Protein AF-A0A9P5MRS0-F1 (afdb_monomer)

Organism: NCBI:txid152965

Secondary structure (DSSP, 8-state):
---------HHHHHHHHHHHT--TTSPBPPTTSGGGGGGS-HHHHHTT--SHHHHHHHHHHHHHHHS-SSHHHHGGG--BSTTTHHHHHHHHHHHHHTS---HHHHHHHHHHHHHHHHHHHHHTTT-----PPPP--PPPP------------------------PPPPP-----

Mean predicted aligned error: 16.33 Å

Structure (mmCIF, N/CA/C/O backbone):
data_AF-A0A9P5MRS0-F1
#
_entry.id   AF-A0A9P5MRS0-F1
#
loop_
_atom_site.group_PDB
_atom_site.id
_atom_site.type_symbol
_atom_site.label_atom_id
_atom_site.label_alt_id
_atom_site.label_comp_id
_atom_site.label_asym_id
_atom_site.label_entity_id
_atom_site.label_seq_id
_atom_site.pdbx_PDB_ins_code
_atom_site.Cartn_x
_atom_site.Cartn_y
_atom_site.Cartn_z
_atom_site.occupancy
_atom_site.B_iso_or_equiv
_atom_site.auth_seq_id
_atom_site.auth_comp_id
_atom_site.auth_asym_id
_atom_site.auth_atom_id
_atom_site.pdbx_PDB_model_num
ATOM 1 N N . MET A 1 1 ? 24.458 -27.036 -0.601 1.00 37.28 1 MET A N 1
ATOM 2 C CA . MET A 1 1 ? 24.241 -25.943 0.368 1.00 37.28 1 MET A CA 1
ATOM 3 C C . MET A 1 1 ? 23.745 -24.728 -0.409 1.00 37.28 1 MET A C 1
ATOM 5 O O . MET A 1 1 ? 24.574 -24.090 -1.046 1.00 37.28 1 MET A O 1
ATOM 9 N N . PRO A 1 2 ? 22.433 -24.446 -0.489 1.00 39.03 2 PRO A N 1
ATOM 10 C CA . PRO A 1 2 ? 21.974 -23.212 -1.110 1.00 39.03 2 PRO A CA 1
ATOM 11 C C . PRO A 1 2 ? 22.152 -22.055 -0.121 1.00 39.03 2 PRO A C 1
ATOM 13 O O . PRO A 1 2 ? 21.721 -22.130 1.028 1.00 39.03 2 PRO A O 1
ATOM 16 N N . VAL A 1 3 ? 22.824 -20.999 -0.576 1.00 42.78 3 VAL A N 1
ATOM 17 C CA . VAL A 1 3 ? 22.915 -19.712 0.116 1.00 42.78 3 VAL A CA 1
ATOM 18 C C . VAL A 1 3 ? 21.526 -19.084 0.052 1.00 42.78 3 VAL A C 1
ATOM 20 O O . VAL A 1 3 ? 21.137 -18.520 -0.966 1.00 42.78 3 VAL A O 1
ATOM 23 N N . VAL A 1 4 ? 20.746 -19.241 1.122 1.00 42.31 4 VAL A N 1
ATOM 24 C CA . VAL A 1 4 ? 19.532 -18.452 1.336 1.00 42.31 4 VAL A CA 1
ATOM 25 C C . VAL A 1 4 ? 19.975 -17.010 1.524 1.00 42.31 4 VAL A C 1
ATOM 27 O O . VAL A 1 4 ? 20.538 -16.647 2.556 1.00 42.31 4 VAL A O 1
ATOM 30 N N . SER A 1 5 ? 19.783 -16.206 0.482 1.00 41.75 5 SER A N 1
ATOM 31 C CA . SER A 1 5 ? 19.900 -14.756 0.530 1.00 41.75 5 SER A CA 1
ATOM 32 C C . SER A 1 5 ? 18.916 -14.244 1.576 1.00 41.75 5 SER A C 1
ATOM 34 O O . SER A 1 5 ? 17.735 -14.042 1.310 1.00 41.75 5 SER A O 1
ATOM 36 N N . ASN A 1 6 ? 19.412 -14.103 2.801 1.00 43.69 6 ASN A N 1
ATOM 37 C CA . ASN A 1 6 ? 18.716 -13.515 3.929 1.00 43.69 6 ASN A CA 1
ATOM 38 C C . ASN A 1 6 ? 18.757 -11.991 3.735 1.00 43.69 6 ASN A C 1
ATOM 40 O O . ASN A 1 6 ? 19.441 -11.276 4.462 1.00 43.69 6 ASN A O 1
ATOM 44 N N . THR A 1 7 ? 18.146 -11.501 2.655 1.00 48.84 7 THR A N 1
ATOM 45 C CA . THR A 1 7 ? 18.028 -10.067 2.396 1.00 48.84 7 THR A CA 1
ATOM 46 C C . THR A 1 7 ? 17.017 -9.527 3.393 1.00 48.84 7 THR A C 1
ATOM 48 O O . THR A 1 7 ? 15.828 -9.837 3.348 1.00 48.84 7 THR A O 1
ATOM 51 N N . SER A 1 8 ? 17.549 -8.816 4.375 1.00 53.81 8 SER A N 1
ATOM 52 C CA . SER A 1 8 ? 16.883 -8.343 5.576 1.00 53.81 8 SER A CA 1
ATOM 53 C C . SER A 1 8 ? 15.818 -7.290 5.264 1.00 53.81 8 SER A C 1
ATOM 55 O O . SER A 1 8 ? 16.064 -6.113 5.492 1.00 53.81 8 SER A O 1
ATOM 57 N N . PHE A 1 9 ? 14.633 -7.707 4.807 1.00 65.81 9 PHE A N 1
ATOM 58 C CA . PHE A 1 9 ? 13.454 -6.842 4.645 1.00 65.81 9 PHE A CA 1
ATOM 59 C C . PHE A 1 9 ? 12.908 -6.392 6.008 1.00 65.81 9 PHE A C 1
ATOM 61 O O . PHE A 1 9 ? 11.811 -6.769 6.417 1.00 65.81 9 PHE A O 1
ATOM 68 N N . SER A 1 10 ? 13.705 -5.669 6.786 1.00 78.50 10 SER A N 1
ATOM 69 C CA . SER A 1 10 ? 13.438 -5.460 8.211 1.00 78.50 10 SER A CA 1
ATOM 70 C C . SER A 1 10 ? 12.198 -4.593 8.408 1.00 78.50 10 SER A C 1
ATOM 72 O O . SER A 1 10 ? 11.401 -4.863 9.310 1.00 78.50 10 SER A O 1
ATOM 74 N N . ILE A 1 11 ? 11.974 -3.611 7.523 1.00 83.56 11 ILE A N 1
ATOM 75 C CA . ILE A 1 11 ? 10.797 -2.743 7.614 1.00 83.56 11 ILE A CA 1
ATOM 76 C C . ILE A 1 11 ? 9.533 -3.434 7.091 1.00 83.56 11 ILE A C 1
ATOM 78 O O . ILE A 1 11 ? 8.486 -3.350 7.731 1.00 83.56 11 ILE A O 1
ATOM 82 N N . LEU A 1 12 ? 9.627 -4.183 5.986 1.00 84.81 12 LEU A N 1
ATOM 83 C CA . LEU A 1 12 ? 8.486 -4.931 5.447 1.00 84.81 12 LEU A CA 1
ATOM 84 C C . LEU A 1 12 ? 8.091 -6.087 6.365 1.00 84.81 12 LEU A C 1
ATOM 86 O O . LEU A 1 12 ? 6.904 -6.309 6.567 1.00 84.81 12 LEU A O 1
ATOM 90 N N . LYS A 1 13 ? 9.060 -6.760 6.995 1.00 85.75 13 LYS A N 1
ATOM 91 C CA . LYS A 1 13 ? 8.804 -7.776 8.022 1.00 85.75 13 LYS A CA 1
ATOM 92 C C . LYS A 1 13 ? 8.091 -7.173 9.230 1.00 85.75 13 LYS A C 1
ATOM 94 O O . LYS A 1 13 ? 7.127 -7.754 9.716 1.00 85.75 13 LYS A O 1
ATOM 99 N N . THR A 1 14 ? 8.525 -5.993 9.676 1.00 86.56 14 THR A N 1
ATOM 100 C CA . THR A 1 14 ? 7.855 -5.264 10.764 1.00 86.56 14 THR A CA 1
ATOM 101 C C . THR A 1 14 ? 6.425 -4.885 10.374 1.00 86.56 14 THR A C 1
ATOM 103 O O . THR A 1 14 ? 5.504 -5.060 11.170 1.00 86.56 14 THR A O 1
ATOM 106 N N . LEU A 1 15 ? 6.212 -4.408 9.142 1.00 87.19 15 LEU A N 1
ATOM 107 C CA . LEU A 1 15 ? 4.875 -4.109 8.629 1.00 87.19 15 LEU A CA 1
ATOM 108 C C . LEU A 1 15 ? 4.008 -5.375 8.554 1.00 87.19 15 LEU A C 1
ATOM 110 O O . LEU A 1 15 ? 2.875 -5.346 9.025 1.00 87.19 15 LEU A O 1
ATOM 114 N N . HIS A 1 16 ? 4.528 -6.476 8.011 1.00 87.94 16 HIS A N 1
ATOM 115 C CA . HIS A 1 16 ? 3.821 -7.754 7.916 1.00 87.94 16 HIS A CA 1
ATOM 116 C C . HIS A 1 16 ? 3.372 -8.231 9.299 1.00 87.94 16 HIS A C 1
ATOM 118 O O . HIS A 1 16 ? 2.187 -8.470 9.515 1.00 87.94 16 HIS A O 1
ATOM 124 N N . GLU A 1 17 ? 4.290 -8.255 10.267 1.00 88.25 17 GLU A N 1
ATOM 125 C CA . GLU A 1 17 ? 3.994 -8.653 11.643 1.00 88.25 17 GLU A CA 1
ATOM 126 C C . GLU A 1 17 ? 2.931 -7.745 12.280 1.00 88.25 17 GLU A C 1
ATOM 128 O O . GLU A 1 17 ? 1.991 -8.234 12.907 1.00 88.25 17 GLU A O 1
ATOM 133 N N . LYS A 1 18 ? 3.017 -6.424 12.079 1.00 86.81 18 LYS A N 1
ATOM 134 C CA . LYS A 1 18 ? 2.009 -5.469 12.568 1.00 86.81 18 LYS A CA 1
ATOM 135 C C . LYS A 1 18 ? 0.635 -5.708 11.949 1.00 86.81 18 LYS A C 1
ATOM 137 O O . LYS A 1 18 ? -0.364 -5.609 12.656 1.00 86.81 18 LYS A O 1
ATOM 142 N N . VAL A 1 19 ? 0.578 -6.014 10.654 1.00 87.44 19 VAL A N 1
ATOM 143 C CA . VAL A 1 19 ? -0.671 -6.266 9.925 1.00 87.44 19 VAL A CA 1
ATOM 144 C C . VAL A 1 19 ? -1.300 -7.601 10.338 1.00 87.44 19 VAL A C 1
ATOM 146 O O . VAL A 1 19 ? -2.517 -7.671 10.514 1.00 87.44 19 VAL A O 1
ATOM 149 N N . GLU A 1 20 ? -0.500 -8.648 10.545 1.00 85.38 20 GLU A N 1
ATOM 150 C CA . GLU A 1 20 ? -0.984 -9.947 11.033 1.00 85.38 20 GLU A CA 1
ATOM 151 C C . GLU A 1 20 ? -1.506 -9.869 12.471 1.00 85.38 20 GLU A C 1
ATOM 153 O O . GLU A 1 20 ? -2.529 -10.475 12.795 1.00 85.38 20 GLU A O 1
ATOM 158 N N . ASN A 1 21 ? -0.848 -9.070 13.313 1.00 85.69 21 ASN A N 1
ATOM 159 C CA . ASN A 1 21 ? -1.230 -8.854 14.707 1.00 85.69 21 ASN A CA 1
ATOM 160 C C . ASN A 1 21 ? -2.252 -7.717 14.897 1.00 85.69 21 ASN A C 1
ATOM 162 O O . ASN A 1 21 ? -2.459 -7.259 16.022 1.00 85.69 21 ASN A O 1
ATOM 166 N N . LEU A 1 22 ? -2.914 -7.255 13.827 1.00 83.06 22 LEU A N 1
ATOM 167 C CA . LEU A 1 22 ? -3.971 -6.248 13.942 1.00 83.06 22 LEU A CA 1
ATOM 168 C C . LEU A 1 22 ? -5.106 -6.751 14.856 1.00 83.06 22 LEU A C 1
ATOM 170 O O . LEU A 1 22 ? -5.599 -7.874 14.677 1.00 83.06 22 LEU A O 1
ATOM 174 N N . PRO A 1 23 ? -5.585 -5.920 15.800 1.00 82.06 23 PRO A N 1
ATOM 175 C CA . PRO A 1 23 ? -6.629 -6.320 16.728 1.00 82.06 23 PRO A CA 1
ATOM 176 C C . PRO A 1 23 ? -7.938 -6.621 15.992 1.00 82.06 23 PRO A C 1
ATOM 178 O O . PRO A 1 23 ? -8.240 -6.073 14.928 1.00 82.06 23 PRO A O 1
ATOM 181 N N . ARG A 1 24 ? -8.769 -7.486 16.587 1.00 81.75 24 ARG A N 1
ATOM 182 C CA . ARG A 1 24 ? -10.068 -7.876 16.005 1.00 81.75 24 ARG A CA 1
ATOM 183 C C . ARG A 1 24 ? -11.050 -6.716 15.851 1.00 81.75 24 ARG A C 1
ATOM 185 O O . ARG A 1 24 ? -11.974 -6.819 15.053 1.00 81.75 24 ARG A O 1
ATOM 192 N N . SER A 1 25 ? -10.812 -5.6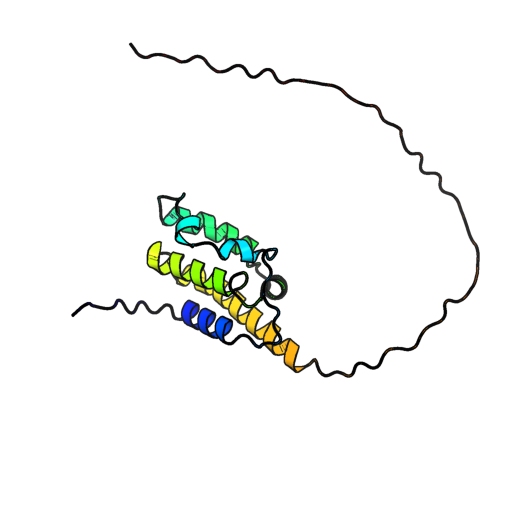40 16.585 1.00 79.06 25 SER A N 1
ATOM 193 C CA . SER A 1 25 ? -11.554 -4.386 16.545 1.00 79.06 25 SER A CA 1
ATOM 194 C C . SER A 1 25 ? -11.339 -3.588 15.250 1.00 79.06 25 SER A C 1
ATOM 196 O O . SER A 1 25 ? -12.167 -2.745 14.916 1.00 79.06 25 SER A O 1
ATOM 198 N N . VAL A 1 26 ? -10.264 -3.842 14.490 1.00 83.00 26 VAL A N 1
ATOM 199 C CA . VAL A 1 26 ? -10.072 -3.242 13.158 1.00 83.00 26 VAL A CA 1
ATOM 200 C C . VAL A 1 26 ? -10.939 -3.984 12.136 1.00 83.00 26 VAL A C 1
ATOM 202 O O . VAL A 1 26 ? -10.845 -5.214 12.038 1.00 83.00 26 VAL A O 1
ATOM 205 N N . PRO A 1 27 ? -11.775 -3.269 11.359 1.00 83.19 27 PRO A N 1
ATOM 206 C CA . PRO A 1 27 ? -12.667 -3.897 10.398 1.00 83.19 27 PRO A CA 1
ATOM 207 C C . PRO A 1 27 ? -11.891 -4.607 9.285 1.00 83.19 27 PRO A C 1
ATOM 209 O O . PRO A 1 27 ? -10.804 -4.195 8.870 1.00 83.19 27 PRO A O 1
ATOM 212 N N . GLU A 1 28 ? -12.476 -5.684 8.767 1.00 86.69 28 GLU A N 1
ATOM 213 C CA . GLU A 1 28 ? -11.962 -6.332 7.565 1.00 86.69 28 GLU A CA 1
ATOM 214 C C . GLU A 1 28 ? -12.206 -5.434 6.346 1.00 86.69 28 GLU A C 1
ATOM 216 O O . GLU A 1 28 ? -13.304 -4.901 6.142 1.00 86.69 28 GLU A O 1
ATOM 221 N N . ALA A 1 29 ? -11.168 -5.250 5.534 1.00 87.31 29 ALA A N 1
ATOM 222 C CA . ALA A 1 29 ? -11.248 -4.463 4.322 1.00 87.31 29 ALA A CA 1
ATOM 223 C C . ALA A 1 29 ? -12.187 -5.131 3.313 1.00 87.31 29 ALA A C 1
ATOM 225 O O . ALA A 1 29 ? -12.127 -6.333 3.044 1.00 87.31 29 ALA A O 1
ATOM 226 N N . LYS A 1 30 ? -13.049 -4.317 2.707 1.00 85.81 30 LYS A N 1
ATOM 227 C CA . LYS A 1 30 ? -13.985 -4.767 1.676 1.00 85.81 30 LYS A CA 1
ATOM 228 C C . LYS A 1 30 ? -13.322 -4.745 0.303 1.00 85.81 30 LYS A C 1
ATOM 230 O O . LYS A 1 30 ? -12.391 -3.987 0.057 1.00 85.81 30 LYS A O 1
ATOM 235 N N . ARG A 1 31 ? -13.904 -5.485 -0.644 1.00 83.31 31 ARG A N 1
ATOM 236 C CA . ARG A 1 31 ? -13.541 -5.436 -2.075 1.00 83.31 31 ARG A CA 1
ATOM 237 C C . ARG A 1 31 ? -13.692 -4.055 -2.720 1.00 83.31 31 ARG A C 1
ATOM 239 O O . ARG A 1 31 ? -13.161 -3.832 -3.796 1.00 83.31 31 ARG A O 1
ATOM 246 N N . THR A 1 32 ? -14.434 -3.154 -2.083 1.00 81.81 32 THR A N 1
ATOM 247 C CA . THR A 1 32 ? -14.603 -1.759 -2.509 1.00 81.81 32 THR A CA 1
ATOM 248 C C . THR A 1 32 ? -13.544 -0.827 -1.916 1.00 81.81 32 THR A C 1
ATOM 250 O O . THR A 1 32 ? -13.594 0.371 -2.167 1.00 81.81 32 THR A O 1
ATOM 253 N N . SER A 1 33 ? -12.635 -1.343 -1.081 1.00 80.88 33 SER A N 1
ATOM 254 C CA . SER A 1 33 ? -11.547 -0.555 -0.506 1.00 80.88 33 SER A CA 1
ATOM 255 C C . SER A 1 33 ? -10.566 -0.137 -1.604 1.00 80.88 33 SER A C 1
ATOM 257 O O . SER A 1 33 ? -10.298 -0.940 -2.499 1.00 80.88 33 SER A O 1
ATOM 259 N N . PRO A 1 34 ? -9.957 1.057 -1.530 1.00 79.06 34 PRO A N 1
ATOM 260 C CA . PRO A 1 34 ? -8.877 1.455 -2.436 1.00 79.06 34 PRO A CA 1
ATOM 261 C C . PRO A 1 34 ? -7.698 0.473 -2.437 1.00 79.06 34 PRO A C 1
ATOM 263 O O . PRO A 1 34 ? -7.026 0.310 -3.451 1.00 79.06 34 PRO A O 1
ATOM 266 N N . LEU A 1 35 ? -7.502 -0.254 -1.330 1.00 83.88 35 LEU A N 1
ATOM 267 C CA . LEU A 1 35 ? -6.496 -1.312 -1.224 1.00 83.88 35 LEU A CA 1
ATOM 268 C C . LEU A 1 35 ? -6.881 -2.619 -1.930 1.00 83.88 35 LEU A C 1
ATOM 270 O O . LEU A 1 35 ? -6.021 -3.461 -2.175 1.00 83.88 35 LEU A O 1
ATOM 274 N N . ALA A 1 36 ? -8.148 -2.804 -2.308 1.00 83.19 36 ALA A N 1
ATOM 275 C CA . ALA A 1 36 ? -8.603 -4.047 -2.923 1.00 83.19 36 ALA A CA 1
ATOM 276 C C . ALA A 1 36 ? -7.929 -4.317 -4.277 1.00 83.19 36 ALA A C 1
ATOM 278 O O . ALA A 1 36 ? -7.773 -5.481 -4.646 1.00 83.19 36 ALA A O 1
ATOM 279 N N . GLY A 1 37 ? -7.480 -3.268 -4.979 1.00 81.50 37 GLY A N 1
ATOM 280 C CA . GLY A 1 37 ? -6.698 -3.394 -6.213 1.00 81.50 37 GLY A CA 1
ATOM 281 C C . GLY A 1 37 ? -5.348 -4.095 -6.021 1.00 81.50 37 GLY A C 1
ATOM 282 O O . GLY A 1 37 ? -4.831 -4.679 -6.967 1.00 81.50 37 GLY A O 1
ATOM 283 N N . TYR A 1 38 ? -4.821 -4.109 -4.794 1.00 82.94 38 TYR A N 1
ATOM 284 C CA . TYR A 1 38 ? -3.559 -4.760 -4.428 1.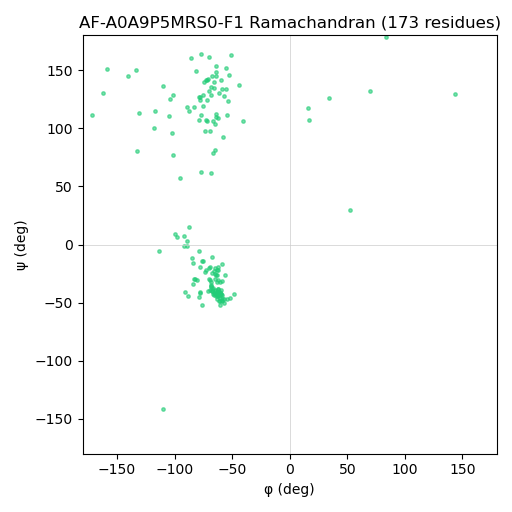00 82.94 38 TYR A CA 1
ATOM 285 C C . TYR A 1 38 ? -3.748 -6.206 -3.946 1.00 82.94 38 TYR A C 1
ATOM 287 O O . TYR A 1 38 ? -2.779 -6.877 -3.621 1.00 82.94 38 TYR A O 1
ATOM 295 N N . CYS A 1 39 ? -4.986 -6.712 -3.887 1.00 83.81 39 CYS A N 1
ATOM 296 C CA . CYS A 1 39 ? -5.258 -8.115 -3.548 1.00 83.81 39 CYS A CA 1
ATOM 297 C C . CYS A 1 39 ? -4.942 -9.074 -4.712 1.00 83.81 39 CYS A C 1
ATOM 299 O O . CYS A 1 39 ? -4.943 -10.293 -4.527 1.00 83.81 39 CYS A O 1
ATOM 301 N N . CYS A 1 40 ? -4.763 -8.545 -5.922 1.00 77.75 40 CYS A N 1
ATOM 302 C CA . CYS A 1 40 ? -4.387 -9.338 -7.085 1.00 77.75 40 CYS A CA 1
ATOM 303 C C . CYS A 1 40 ? -2.947 -9.841 -6.970 1.00 77.75 40 CYS A C 1
ATOM 305 O O . CYS A 1 40 ? -2.149 -9.308 -6.202 1.00 77.75 40 CYS A O 1
ATOM 307 N N . ASP A 1 41 ? -2.626 -10.861 -7.763 1.00 82.25 41 ASP A N 1
ATOM 308 C CA . ASP A 1 41 ? -1.265 -11.374 -7.838 1.00 82.25 41 ASP A CA 1
ATOM 309 C C . ASP A 1 41 ? -0.293 -10.243 -8.243 1.00 82.25 41 ASP A C 1
ATOM 311 O O . ASP A 1 41 ? -0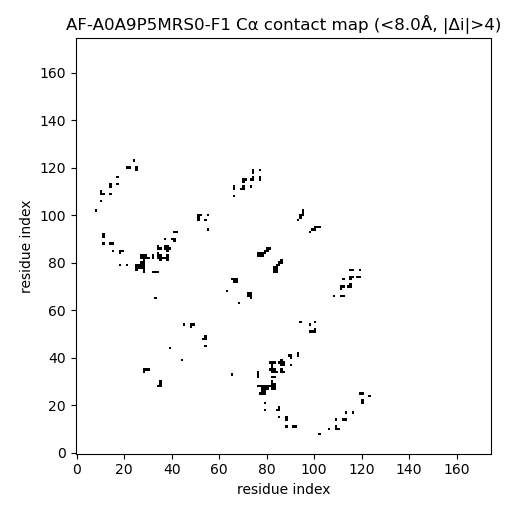.550 -9.526 -9.219 1.00 82.25 41 ASP A O 1
ATOM 315 N N . PRO A 1 42 ? 0.796 -10.018 -7.492 1.00 81.56 42 PRO A N 1
ATOM 316 C CA . PRO A 1 42 ? 1.678 -8.886 -7.740 1.00 81.56 42 PRO A CA 1
ATOM 317 C C . PRO A 1 42 ? 2.487 -9.039 -9.040 1.00 81.56 42 PRO A C 1
ATOM 319 O O . PRO A 1 42 ? 2.894 -8.031 -9.634 1.00 81.56 42 PRO A O 1
ATOM 322 N N . MET A 1 43 ? 2.645 -10.265 -9.558 1.00 81.88 43 MET A N 1
ATOM 323 C CA . MET A 1 43 ? 3.207 -10.483 -10.892 1.00 81.88 43 MET A CA 1
ATOM 324 C C . MET A 1 43 ? 2.262 -9.933 -11.961 1.00 81.88 43 MET A C 1
ATOM 326 O O . MET A 1 43 ? 2.703 -9.213 -12.854 1.00 81.88 43 MET A O 1
ATOM 330 N N . GLU A 1 44 ? 0.954 -10.164 -11.821 1.00 84.81 44 GLU A N 1
ATOM 331 C CA . GLU A 1 44 ? -0.058 -9.642 -12.749 1.00 84.81 44 GLU A CA 1
ATOM 332 C C . GLU A 1 44 ? -0.119 -8.110 -12.755 1.00 84.81 44 GLU A C 1
ATOM 334 O O . GLU A 1 44 ? -0.385 -7.512 -13.793 1.00 84.81 44 GLU A O 1
ATOM 339 N N . LEU A 1 45 ? 0.160 -7.466 -11.619 1.00 80.19 45 LEU A N 1
ATOM 340 C CA . LEU A 1 45 ? 0.192 -6.004 -11.498 1.00 80.19 45 LEU A CA 1
ATOM 341 C C . LEU A 1 45 ? 1.412 -5.362 -12.166 1.00 80.19 45 LEU A C 1
ATOM 343 O O . LEU A 1 45 ? 1.396 -4.167 -12.466 1.00 80.19 45 LEU A O 1
ATOM 347 N N . THR A 1 46 ? 2.481 -6.129 -12.372 1.00 83.50 46 THR A N 1
ATOM 348 C CA . THR A 1 46 ? 3.734 -5.621 -12.939 1.00 83.50 46 THR A CA 1
ATOM 349 C C . THR A 1 46 ? 4.044 -6.194 -14.318 1.00 83.50 46 THR A C 1
ATOM 351 O O . THR A 1 46 ? 5.002 -5.738 -14.931 1.00 83.50 46 THR A O 1
ATOM 354 N N . LYS A 1 47 ? 3.257 -7.146 -14.837 1.00 83.75 47 LYS A N 1
ATOM 355 C CA . LYS A 1 47 ? 3.527 -7.846 -16.108 1.00 83.75 47 LYS A CA 1
ATOM 356 C C . LYS A 1 47 ? 3.633 -6.926 -17.323 1.00 83.75 47 LYS A C 1
ATOM 358 O O . LYS A 1 47 ? 4.379 -7.227 -18.247 1.00 83.75 47 LYS A O 1
ATOM 363 N N . ASP A 1 48 ? 2.899 -5.815 -17.313 1.00 82.50 48 ASP A N 1
ATOM 364 C CA . ASP A 1 48 ? 2.829 -4.879 -18.438 1.00 82.50 48 ASP A CA 1
ATOM 365 C C . ASP A 1 48 ? 4.057 -3.954 -18.522 1.00 82.50 48 ASP A C 1
ATOM 367 O O . ASP A 1 48 ? 4.190 -3.188 -19.475 1.00 82.50 48 ASP A O 1
ATOM 371 N N . ILE A 1 49 ? 4.962 -4.013 -17.537 1.00 81.94 49 ILE A N 1
ATOM 372 C CA . ILE A 1 49 ? 6.144 -3.156 -17.454 1.00 81.94 49 ILE A CA 1
ATOM 373 C C . ILE A 1 49 ? 7.406 -4.021 -17.540 1.00 81.94 49 ILE A C 1
ATOM 375 O O . ILE A 1 49 ? 7.695 -4.842 -16.664 1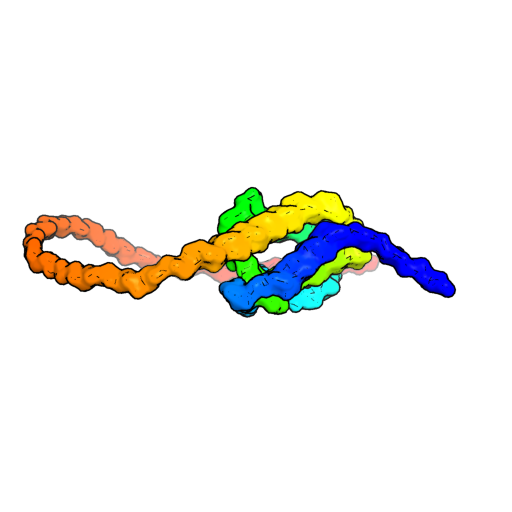.00 81.94 49 ILE A O 1
ATOM 379 N N . SER A 1 50 ? 8.169 -3.830 -18.614 1.00 78.56 50 SER A N 1
ATOM 380 C CA . SER A 1 50 ? 9.354 -4.642 -18.911 1.00 78.56 50 SER A CA 1
ATOM 381 C C . SER A 1 50 ? 10.600 -4.214 -18.133 1.00 78.56 50 SER A C 1
ATOM 383 O O 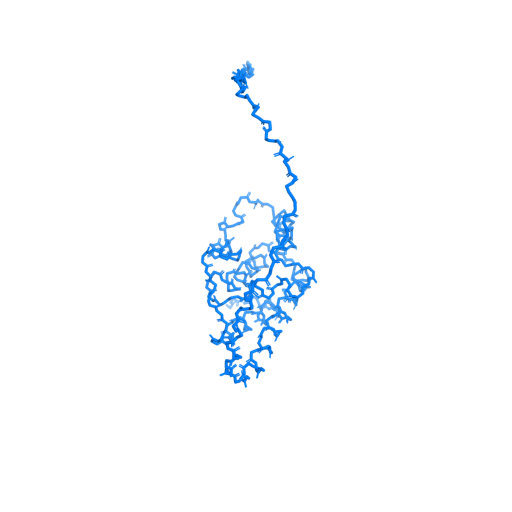. SER A 1 50 ? 11.438 -5.061 -17.836 1.00 78.56 50 SER A O 1
ATOM 385 N N . LEU A 1 51 ? 10.737 -2.925 -17.807 1.00 77.56 51 LEU A N 1
ATOM 386 C CA . LEU A 1 51 ? 11.898 -2.380 -17.102 1.00 77.56 51 LEU A CA 1
ATOM 387 C C . LEU A 1 51 ? 11.584 -2.160 -15.623 1.00 77.56 51 LEU A C 1
ATOM 389 O O . LEU A 1 51 ? 10.622 -1.481 -15.278 1.00 77.56 51 LEU A O 1
ATOM 393 N N . ASP A 1 52 ? 12.436 -2.685 -14.746 1.00 77.50 52 ASP A N 1
ATOM 394 C CA . ASP A 1 52 ? 12.248 -2.601 -13.293 1.00 77.50 52 ASP A CA 1
ATOM 395 C C . ASP A 1 52 ? 12.244 -1.152 -12.768 1.00 77.50 52 ASP A C 1
ATOM 397 O O . ASP A 1 52 ? 11.527 -0.837 -11.817 1.00 77.50 52 ASP A O 1
ATOM 401 N N . VAL A 1 53 ? 12.983 -0.246 -13.421 1.00 74.88 53 VAL A N 1
ATOM 402 C CA . VAL A 1 53 ? 13.004 1.182 -13.059 1.00 74.88 53 VAL A CA 1
ATOM 403 C C . VAL A 1 53 ? 11.640 1.841 -13.306 1.00 74.88 53 VAL A C 1
ATOM 405 O O . VAL A 1 53 ? 11.125 2.540 -12.434 1.00 74.88 53 VAL A O 1
ATOM 408 N N . ASP A 1 54 ? 10.999 1.511 -14.431 1.00 83.06 54 ASP A N 1
ATOM 409 C CA . ASP A 1 54 ? 9.683 2.035 -14.807 1.00 83.06 54 ASP A CA 1
ATOM 410 C C . ASP A 1 54 ? 8.581 1.460 -13.906 1.00 83.06 54 ASP A C 1
ATOM 412 O O . ASP A 1 54 ? 7.564 2.117 -13.655 1.00 83.06 54 ASP A O 1
ATOM 416 N N . VAL A 1 55 ? 8.779 0.235 -13.391 1.00 84.44 55 VAL A N 1
ATOM 417 C CA . VAL A 1 55 ? 7.873 -0.376 -12.409 1.00 84.44 55 VAL A CA 1
ATOM 418 C C . VAL A 1 55 ? 7.843 0.497 -11.166 1.00 84.44 55 VAL A C 1
ATOM 420 O O . VAL A 1 55 ? 6.759 0.888 -10.726 1.00 84.44 55 VAL A O 1
ATOM 423 N N . TRP A 1 56 ? 9.012 0.825 -10.609 1.00 86.19 56 TRP A N 1
ATOM 424 C CA . TRP A 1 56 ? 9.069 1.657 -9.416 1.00 86.19 56 TRP A CA 1
ATOM 425 C C . TRP A 1 56 ? 8.471 3.039 -9.661 1.00 86.19 56 TRP A C 1
ATOM 427 O O . TRP A 1 56 ? 7.614 3.439 -8.885 1.00 86.19 56 TRP A O 1
ATOM 437 N N . GLU A 1 57 ? 8.837 3.743 -10.735 1.00 86.88 57 GLU A N 1
ATOM 438 C CA . GLU A 1 57 ? 8.303 5.091 -10.990 1.00 86.88 57 GLU A CA 1
ATOM 439 C C . GLU A 1 57 ? 6.774 5.099 -11.135 1.00 86.88 57 GLU A C 1
ATOM 441 O O . GLU A 1 57 ? 6.083 5.932 -10.540 1.00 86.88 57 GLU A O 1
ATOM 446 N N . THR A 1 58 ? 6.222 4.118 -11.855 1.00 87.38 58 THR A N 1
ATOM 447 C CA . THR A 1 58 ? 4.770 3.974 -12.028 1.00 87.38 58 THR A CA 1
ATOM 448 C C . THR A 1 58 ? 4.067 3.717 -10.696 1.00 87.38 58 THR A C 1
ATOM 450 O O . THR A 1 58 ? 2.997 4.271 -10.415 1.00 87.38 58 THR A O 1
ATOM 453 N N . TRP A 1 59 ? 4.640 2.848 -9.863 1.00 86.25 59 TRP A N 1
ATOM 454 C CA . TRP A 1 59 ? 4.030 2.468 -8.595 1.00 86.25 59 TRP A CA 1
ATOM 455 C C . TRP A 1 59 ? 4.293 3.473 -7.481 1.00 86.25 59 TRP A C 1
ATOM 457 O O . TRP A 1 59 ? 3.414 3.653 -6.643 1.00 86.25 59 TRP A O 1
ATOM 467 N N . ASP A 1 60 ? 5.410 4.194 -7.496 1.00 87.25 60 ASP A N 1
ATOM 468 C CA . ASP A 1 60 ? 5.708 5.274 -6.559 1.00 87.25 60 ASP A CA 1
ATOM 469 C C . ASP A 1 60 ? 4.644 6.367 -6.638 1.00 87.25 60 ASP A C 1
ATOM 471 O O . ASP A 1 60 ? 4.104 6.771 -5.605 1.00 87.25 60 ASP A O 1
ATOM 475 N N . GLN A 1 61 ? 4.268 6.769 -7.857 1.00 86.94 61 GLN A N 1
ATOM 476 C CA . GLN A 1 61 ? 3.191 7.731 -8.088 1.00 86.94 61 GLN A CA 1
ATOM 477 C C . GLN A 1 61 ? 1.862 7.237 -7.508 1.00 86.94 61 GLN A C 1
ATOM 479 O O . GLN A 1 61 ? 1.205 7.960 -6.758 1.00 86.94 61 GLN A O 1
ATOM 484 N N . LYS A 1 62 ? 1.484 5.982 -7.785 1.00 86.44 62 LYS A N 1
ATOM 485 C CA . LYS A 1 62 ? 0.257 5.383 -7.233 1.00 86.44 62 LYS A CA 1
ATOM 486 C C . LYS A 1 62 ? 0.299 5.296 -5.707 1.00 86.44 62 LYS A C 1
ATOM 488 O O . LYS A 1 62 ? -0.688 5.609 -5.045 1.00 86.44 62 LYS A O 1
ATOM 493 N N . LEU A 1 63 ? 1.442 4.910 -5.143 1.00 85.94 63 LEU A N 1
ATOM 494 C CA . LEU A 1 63 ? 1.653 4.830 -3.701 1.00 85.94 63 LEU A CA 1
ATOM 495 C C . LEU A 1 63 ? 1.663 6.212 -3.048 1.00 85.94 63 LEU A C 1
ATOM 497 O O . LEU A 1 63 ? 1.220 6.311 -1.918 1.00 85.94 63 LEU A O 1
ATOM 501 N N . ASN A 1 64 ? 2.119 7.274 -3.714 1.00 86.25 64 ASN A N 1
ATOM 502 C CA . ASN A 1 64 ? 2.031 8.644 -3.189 1.00 86.25 64 ASN A CA 1
ATOM 503 C C . ASN A 1 64 ? 0.586 9.152 -3.134 1.00 86.25 64 ASN A C 1
ATOM 505 O O . ASN A 1 64 ? 0.232 9.873 -2.208 1.00 86.25 64 ASN A O 1
ATOM 509 N N . VAL A 1 65 ? -0.250 8.765 -4.102 1.00 85.06 65 VAL A N 1
ATOM 510 C CA . VAL A 1 65 ? -1.685 9.099 -4.093 1.00 85.06 65 VAL A CA 1
ATOM 511 C C . VAL A 1 65 ? -2.420 8.340 -2.987 1.00 85.06 65 VAL A C 1
ATOM 513 O O . VAL A 1 65 ? -3.313 8.884 -2.347 1.00 85.06 65 VAL A O 1
ATOM 516 N N . LEU A 1 66 ? -2.054 7.076 -2.771 1.00 81.25 66 LEU A N 1
ATOM 517 C CA . LEU A 1 66 ? -2.684 6.206 -1.781 1.00 81.25 66 LEU A CA 1
ATOM 518 C C . LEU A 1 66 ? -2.190 6.483 -0.352 1.00 81.25 66 LEU A C 1
ATOM 520 O O . LEU A 1 66 ? -2.972 6.540 0.592 1.00 81.25 66 LEU A O 1
ATOM 524 N N . ILE A 1 67 ? -0.877 6.633 -0.197 1.00 82.62 67 ILE A N 1
ATOM 525 C CA . ILE A 1 67 ? -0.177 6.905 1.057 1.00 82.62 67 ILE A CA 1
ATOM 526 C C . ILE A 1 67 ? 0.146 8.393 1.055 1.00 82.62 67 ILE A C 1
ATOM 528 O O . ILE A 1 67 ? 1.280 8.819 0.797 1.00 82.62 67 ILE A O 1
ATOM 532 N N . SER A 1 68 ? -0.890 9.180 1.337 1.00 76.50 68 SER A N 1
ATOM 533 C CA . SER A 1 68 ? -0.768 10.618 1.539 1.00 76.50 68 SER A CA 1
ATOM 534 C C . SER A 1 68 ? 0.327 10.952 2.559 1.00 76.50 68 SER A C 1
ATOM 536 O O . SER A 1 68 ? 0.787 10.129 3.357 1.00 76.50 68 SER A O 1
ATOM 538 N N . HIS A 1 69 ? 0.767 12.207 2.558 1.00 73.75 69 HIS A N 1
ATOM 539 C CA . HIS A 1 69 ? 1.765 12.679 3.519 1.00 73.75 69 HIS A CA 1
ATOM 540 C C . HIS A 1 69 ? 1.252 12.726 4.967 1.00 73.75 69 HIS A C 1
ATOM 542 O O . HIS A 1 69 ? 2.056 12.901 5.878 1.00 73.75 69 HIS A O 1
ATOM 548 N N . SER A 1 70 ? -0.055 12.554 5.192 1.00 81.19 70 SER A N 1
ATOM 549 C CA . SER A 1 70 ? -0.669 12.627 6.514 1.00 81.19 70 SER A CA 1
ATOM 550 C C . SER A 1 70 ? -1.144 11.254 7.007 1.00 81.19 70 SER A C 1
ATOM 552 O O . SER A 1 70 ? -1.772 10.486 6.281 1.00 81.19 70 SER A O 1
ATOM 554 N N . ILE A 1 71 ? -0.864 10.972 8.280 1.00 83.25 71 ILE A N 1
ATOM 555 C CA . ILE A 1 71 ? -1.352 9.797 9.010 1.00 83.25 71 ILE A CA 1
ATOM 556 C C . ILE A 1 71 ? -2.890 9.687 9.035 1.00 83.25 71 ILE A C 1
ATOM 558 O O . ILE A 1 71 ? -3.390 8.599 8.740 1.00 83.25 71 ILE A O 1
ATOM 562 N N . PRO A 1 72 ? -3.673 10.748 9.336 1.00 83.56 72 PRO A N 1
ATOM 563 C CA . PRO A 1 72 ? -5.131 10.620 9.400 1.00 83.56 72 PRO A CA 1
ATOM 564 C C . PRO A 1 72 ? -5.777 10.280 8.053 1.00 83.56 72 PRO A C 1
ATOM 566 O O . PRO A 1 72 ? -6.827 9.645 8.051 1.00 83.56 72 PRO A O 1
ATOM 569 N N . ASP A 1 73 ? -5.148 10.628 6.927 1.00 83.31 73 ASP A N 1
ATOM 570 C CA . ASP A 1 73 ? -5.622 10.214 5.600 1.00 83.31 73 ASP A CA 1
ATOM 571 C C . ASP A 1 73 ? -5.363 8.727 5.323 1.00 83.31 73 ASP A C 1
ATOM 573 O O . ASP A 1 73 ? -6.062 8.124 4.514 1.00 83.31 73 ASP A O 1
ATOM 577 N N . ILE A 1 74 ? -4.380 8.121 5.997 1.00 84.06 74 ILE A N 1
ATOM 578 C CA . ILE A 1 74 ? -4.019 6.706 5.832 1.00 84.06 74 ILE A CA 1
ATOM 579 C C . ILE A 1 74 ? -4.910 5.803 6.695 1.00 84.06 74 ILE A C 1
ATOM 581 O O . ILE A 1 74 ? -5.247 4.693 6.280 1.00 84.06 74 ILE A O 1
ATOM 585 N N . CYS A 1 75 ? -5.330 6.272 7.876 1.00 83.69 75 CYS A N 1
ATOM 586 C CA . CYS A 1 75 ? -6.157 5.514 8.823 1.00 83.69 75 CYS A CA 1
ATOM 587 C C . CYS A 1 75 ? -7.402 4.834 8.199 1.00 83.69 75 CYS A C 1
ATOM 589 O O . CYS A 1 75 ? -7.637 3.666 8.509 1.00 83.69 75 CYS A O 1
ATOM 591 N N . PRO A 1 76 ? -8.180 5.471 7.296 1.00 83.19 76 PRO A N 1
ATOM 592 C CA . PRO A 1 76 ? -9.330 4.843 6.637 1.00 83.19 76 PRO A CA 1
ATOM 593 C C . PRO A 1 76 ? -8.976 3.643 5.749 1.00 83.19 76 PRO A C 1
ATOM 595 O O . PRO A 1 76 ? -9.839 2.811 5.470 1.00 83.19 76 PRO A O 1
ATOM 598 N N . PHE A 1 77 ? -7.725 3.545 5.291 1.00 82.31 77 PHE A N 1
ATOM 599 C CA . PHE A 1 77 ? -7.245 2.419 4.489 1.00 82.31 77 PHE A CA 1
ATOM 600 C C . PHE A 1 77 ? -6.784 1.244 5.355 1.00 82.31 77 PHE A C 1
ATOM 602 O O . PHE A 1 77 ? -6.592 0.142 4.840 1.00 82.31 77 PHE A O 1
ATOM 609 N N . ILE A 1 78 ? -6.638 1.439 6.668 1.00 85.38 78 ILE A N 1
ATOM 610 C CA . ILE A 1 78 ? -6.235 0.380 7.592 1.00 85.38 78 ILE A CA 1
ATOM 611 C C . ILE A 1 78 ? -7.401 -0.576 7.793 1.00 85.38 78 ILE A C 1
ATOM 613 O O . ILE A 1 78 ? -8.308 -0.355 8.592 1.00 85.38 78 ILE A O 1
ATOM 617 N N . GLY A 1 79 ? -7.351 -1.671 7.046 1.00 85.38 79 GLY A N 1
ATOM 618 C CA . GLY A 1 79 ? -8.282 -2.776 7.172 1.00 85.38 79 GLY A CA 1
ATOM 619 C C . GLY A 1 79 ? -7.556 -4.111 7.182 1.00 85.38 79 GLY A C 1
ATOM 620 O O . GLY A 1 79 ? -6.495 -4.278 6.569 1.00 85.38 79 GLY A O 1
ATOM 621 N N . ARG A 1 80 ? -8.152 -5.073 7.885 1.00 84.75 80 ARG A N 1
ATOM 622 C CA . ARG A 1 80 ? -7.667 -6.456 7.947 1.00 84.75 80 ARG A CA 1
ATOM 623 C C . ARG A 1 80 ? -8.010 -7.231 6.674 1.00 84.75 80 ARG A C 1
ATOM 625 O O . ARG A 1 80 ? -8.885 -6.838 5.907 1.00 84.75 80 ARG A O 1
ATOM 632 N N . GLY A 1 81 ? -7.352 -8.370 6.486 1.00 83.50 81 GLY A N 1
ATOM 633 C CA . GLY A 1 81 ? -7.664 -9.309 5.410 1.00 83.50 81 GLY A CA 1
ATOM 634 C C . GLY A 1 81 ? -7.010 -8.966 4.070 1.00 83.50 81 GLY A C 1
ATOM 635 O O . GLY A 1 81 ? -6.298 -7.975 3.921 1.00 83.50 81 GLY A O 1
ATOM 636 N N . LYS A 1 82 ? -7.257 -9.825 3.076 1.00 83.38 82 LYS A N 1
ATOM 637 C CA . LYS A 1 82 ? -6.585 -9.802 1.764 1.00 83.38 82 LYS A CA 1
ATOM 638 C C . LYS A 1 82 ? -6.840 -8.545 0.923 1.00 83.38 82 LYS A C 1
ATOM 640 O O . LYS A 1 82 ? -5.999 -8.177 0.118 1.00 83.38 82 LYS A O 1
ATOM 645 N N . TYR A 1 83 ? -7.973 -7.872 1.132 1.00 84.50 83 TYR A N 1
ATOM 646 C CA . TYR A 1 83 ? -8.315 -6.609 0.459 1.00 84.50 83 TYR A CA 1
ATOM 647 C C . TYR A 1 83 ? -7.819 -5.366 1.212 1.00 84.50 83 TYR A C 1
ATOM 649 O O . TYR A 1 83 ? -8.154 -4.246 0.829 1.00 84.50 83 TYR A O 1
ATOM 657 N N . GLY A 1 84 ? -7.103 -5.567 2.319 1.00 87.25 84 GLY A N 1
ATOM 658 C CA . GLY A 1 84 ? -6.577 -4.518 3.179 1.00 87.25 84 GLY A CA 1
ATOM 659 C C . GLY A 1 84 ? -5.063 -4.423 3.075 1.00 87.25 84 GLY A C 1
ATOM 660 O O . GLY A 1 84 ? -4.485 -4.599 2.002 1.00 87.25 84 GLY A O 1
ATOM 661 N N . LEU A 1 85 ? -4.411 -4.177 4.209 1.00 87.25 85 LEU A N 1
ATOM 662 C CA . LEU A 1 85 ? -2.960 -3.992 4.244 1.00 87.25 85 LEU A CA 1
ATOM 663 C C . LEU A 1 85 ? -2.174 -5.256 3.872 1.00 87.25 85 LEU A C 1
ATOM 665 O O . LEU A 1 85 ? -1.054 -5.131 3.396 1.00 87.25 85 LEU A O 1
ATOM 669 N N . ILE A 1 86 ? -2.756 -6.454 4.009 1.00 87.88 86 ILE A N 1
ATOM 670 C CA . ILE A 1 86 ? -2.086 -7.710 3.624 1.00 87.88 86 ILE A CA 1
ATOM 671 C C . ILE A 1 86 ? -1.754 -7.715 2.127 1.00 87.88 86 ILE A C 1
ATOM 673 O O . ILE A 1 86 ? -0.630 -8.036 1.757 1.00 87.88 86 ILE A O 1
ATOM 677 N N . GLY A 1 87 ? -2.701 -7.322 1.267 1.00 85.94 87 GLY A N 1
ATOM 678 C CA . GLY A 1 87 ? -2.458 -7.253 -0.179 1.00 85.94 87 GLY A CA 1
ATOM 679 C C . GLY A 1 87 ? -1.359 -6.247 -0.523 1.00 85.94 87 GLY A C 1
ATOM 680 O O . GLY A 1 87 ? -0.474 -6.532 -1.325 1.00 85.94 87 GLY A O 1
ATOM 681 N N . LEU A 1 88 ? -1.353 -5.100 0.164 1.00 87.75 88 LEU A N 1
ATOM 682 C CA . LEU A 1 88 ? -0.303 -4.099 -0.001 1.00 87.75 88 LEU A CA 1
ATOM 683 C C . LEU A 1 88 ? 1.072 -4.631 0.431 1.00 87.75 88 LEU A C 1
ATOM 685 O O . LEU A 1 88 ? 2.042 -4.415 -0.285 1.00 87.75 88 LEU A O 1
ATOM 689 N N . VAL A 1 89 ? 1.167 -5.348 1.555 1.00 89.06 89 VAL A N 1
ATOM 690 C CA . VAL A 1 89 ? 2.433 -5.942 2.019 1.00 89.06 89 VAL A CA 1
ATOM 691 C C . VAL A 1 89 ? 2.981 -6.934 0.998 1.00 89.06 89 VAL A C 1
ATOM 693 O O . VAL A 1 89 ? 4.135 -6.800 0.602 1.00 89.06 89 VAL A O 1
ATOM 696 N N . LEU A 1 90 ? 2.146 -7.856 0.511 1.00 88.12 90 LEU A N 1
ATOM 697 C CA . LEU A 1 90 ? 2.548 -8.838 -0.503 1.00 88.12 90 LEU A CA 1
ATOM 698 C C . LEU A 1 90 ? 3.034 -8.161 -1.790 1.00 88.12 90 LEU A C 1
ATOM 700 O O . LEU A 1 90 ? 4.021 -8.581 -2.394 1.00 88.12 90 LEU A O 1
ATOM 704 N N . PHE A 1 91 ? 2.367 -7.078 -2.192 1.00 88.56 91 PHE A N 1
ATOM 705 C CA . PHE A 1 91 ? 2.784 -6.285 -3.340 1.00 88.56 91 PHE A CA 1
ATOM 706 C C . PHE A 1 91 ? 4.139 -5.593 -3.118 1.00 88.56 91 PHE A C 1
ATOM 708 O O . PHE A 1 91 ? 4.997 -5.621 -4.000 1.00 88.56 91 PHE A O 1
ATOM 715 N N . LEU A 1 92 ? 4.365 -5.003 -1.941 1.00 88.62 92 LEU A N 1
ATOM 716 C CA . LEU A 1 92 ? 5.646 -4.378 -1.604 1.00 88.62 92 LEU A CA 1
ATOM 717 C C . LEU A 1 92 ? 6.783 -5.406 -1.529 1.00 88.62 92 LEU A C 1
ATOM 719 O O . LEU A 1 92 ? 7.878 -5.131 -2.013 1.00 88.62 92 LEU A O 1
ATOM 723 N N . GLU A 1 93 ? 6.530 -6.596 -0.984 1.00 88.44 93 GLU A N 1
ATOM 724 C CA . GLU A 1 93 ? 7.510 -7.687 -0.974 1.00 88.44 93 GLU A CA 1
ATOM 725 C C . GLU A 1 93 ? 7.917 -8.104 -2.391 1.00 88.44 93 GLU A C 1
ATOM 727 O O . GLU A 1 93 ? 9.109 -8.283 -2.648 1.00 88.44 93 GLU A O 1
ATOM 732 N N . HIS A 1 94 ? 6.961 -8.191 -3.322 1.00 88.25 94 HIS A N 1
ATOM 733 C CA . HIS A 1 94 ? 7.234 -8.467 -4.738 1.00 88.25 94 HIS A CA 1
ATOM 734 C C . HIS A 1 94 ? 8.092 -7.376 -5.388 1.00 88.25 94 HIS A C 1
ATOM 736 O O . HIS A 1 94 ? 9.052 -7.677 -6.097 1.00 88.25 94 HIS A O 1
ATOM 742 N N . LEU A 1 95 ? 7.814 -6.096 -5.116 1.00 86.31 95 LEU A N 1
ATOM 743 C CA . LEU A 1 95 ? 8.622 -5.001 -5.664 1.00 86.31 95 LEU A CA 1
ATOM 744 C C . LEU A 1 95 ? 10.099 -5.112 -5.255 1.00 86.31 95 LEU A C 1
ATOM 746 O O . LEU A 1 95 ? 10.989 -4.952 -6.090 1.00 86.31 95 LEU A O 1
ATOM 750 N N . VAL A 1 96 ? 10.380 -5.429 -3.993 1.00 87.75 96 VAL A N 1
ATOM 751 C CA . VAL A 1 96 ? 11.770 -5.529 -3.522 1.00 87.75 96 VAL A CA 1
ATOM 752 C C . VAL A 1 96 ? 12.416 -6.852 -3.956 1.00 87.75 96 VAL A C 1
ATOM 754 O O . VAL A 1 96 ? 13.574 -6.876 -4.383 1.00 87.75 96 VAL A O 1
ATOM 757 N N . ARG A 1 97 ? 11.691 -7.976 -3.873 1.00 85.38 97 ARG A N 1
ATOM 758 C CA . ARG A 1 97 ? 12.247 -9.311 -4.147 1.00 85.38 97 ARG A CA 1
ATOM 759 C C . ARG A 1 97 ? 12.419 -9.576 -5.643 1.00 85.38 97 ARG A C 1
ATOM 761 O O . ARG A 1 97 ? 13.523 -9.956 -6.064 1.00 85.38 97 ARG A O 1
ATOM 768 N N . ASP A 1 98 ? 11.356 -9.367 -6.410 1.00 84.75 98 ASP A N 1
ATOM 769 C CA . ASP A 1 98 ? 11.246 -9.738 -7.820 1.00 84.75 98 ASP A CA 1
ATOM 770 C C . ASP A 1 98 ? 11.692 -8.597 -8.734 1.00 84.75 98 ASP A C 1
ATOM 772 O O . ASP A 1 98 ? 12.434 -8.832 -9.683 1.00 84.75 98 ASP A O 1
ATOM 776 N N . ARG A 1 99 ? 11.315 -7.355 -8.406 1.00 82.69 99 ARG A N 1
ATOM 777 C CA . ARG A 1 99 ? 11.618 -6.159 -9.215 1.00 82.69 99 ARG A CA 1
ATOM 778 C C . ARG A 1 99 ? 12.835 -5.361 -8.737 1.00 82.69 99 ARG A C 1
ATOM 780 O O . ARG A 1 99 ? 13.114 -4.298 -9.274 1.00 82.69 99 ARG A O 1
ATOM 787 N N . LYS A 1 100 ? 13.573 -5.869 -7.740 1.00 83.75 100 LYS A N 1
ATOM 788 C CA . LYS A 1 100 ? 14.824 -5.279 -7.214 1.00 83.75 100 LYS A CA 1
ATOM 789 C C . LYS A 1 100 ? 14.718 -3.799 -6.824 1.00 83.75 100 LYS A C 1
ATOM 791 O O . LYS A 1 100 ? 15.709 -3.074 -6.881 1.00 83.75 100 LYS A O 1
ATOM 796 N N . VAL A 1 101 ? 13.534 -3.359 -6.401 1.00 84.62 101 VAL A N 1
ATOM 797 C CA . VAL A 1 101 ? 13.321 -2.003 -5.888 1.00 84.62 101 VAL A CA 1
ATOM 798 C C . VAL A 1 101 ? 14.099 -1.811 -4.588 1.00 84.62 101 VAL A C 1
ATOM 800 O O . VAL A 1 101 ? 14.136 -2.704 -3.745 1.00 84.62 101 VAL A O 1
ATOM 803 N N . ASP A 1 102 ? 14.703 -0.638 -4.416 1.00 84.06 102 ASP A N 1
ATOM 804 C CA . ASP A 1 102 ? 15.450 -0.301 -3.206 1.00 84.06 102 ASP A CA 1
ATOM 805 C C . ASP A 1 102 ? 14.521 -0.145 -1.985 1.00 84.06 102 ASP A C 1
ATOM 807 O O . ASP A 1 102 ? 13.536 0.596 -2.008 1.00 84.06 102 ASP A O 1
ATOM 811 N N . GLU A 1 103 ? 14.842 -0.839 -0.888 1.00 82.56 103 GLU A N 1
ATOM 812 C CA . GLU A 1 103 ? 14.049 -0.810 0.352 1.00 82.56 103 GLU A CA 1
ATOM 813 C C . GLU A 1 103 ? 14.042 0.582 1.006 1.00 82.56 103 GLU A C 1
ATOM 815 O O . GLU A 1 103 ? 13.053 0.973 1.635 1.00 82.56 103 GLU A O 1
ATOM 820 N N . GLY A 1 104 ? 15.107 1.369 0.830 1.00 83.50 104 GLY A N 1
ATOM 821 C CA . GLY A 1 104 ? 15.210 2.728 1.355 1.00 83.50 104 GLY A CA 1
ATOM 822 C C . GLY A 1 104 ? 14.124 3.652 0.806 1.00 83.50 104 GLY A C 1
ATOM 823 O O . GLY A 1 104 ? 13.619 4.507 1.538 1.00 83.50 104 GLY A O 1
ATOM 824 N N . LEU A 1 105 ? 13.685 3.420 -0.434 1.00 83.19 105 LEU A N 1
ATOM 825 C CA . LEU A 1 105 ? 12.587 4.158 -1.068 1.00 83.19 105 LEU A CA 1
ATOM 826 C C . LEU A 1 105 ? 11.225 3.840 -0.434 1.00 83.19 105 LEU A C 1
ATOM 828 O O . LEU A 1 105 ? 10.340 4.697 -0.365 1.00 83.19 105 LEU A O 1
ATOM 832 N N . LEU A 1 106 ? 11.062 2.616 0.073 1.00 84.94 106 LEU A N 1
ATOM 833 C CA . LEU A 1 106 ? 9.848 2.176 0.755 1.00 84.94 106 LEU A CA 1
ATOM 834 C C . LEU A 1 106 ? 9.815 2.591 2.222 1.00 84.94 106 LEU A C 1
ATOM 836 O O . LEU A 1 106 ? 8.729 2.834 2.748 1.00 84.94 106 LEU A O 1
ATOM 840 N N . ASN A 1 107 ? 10.971 2.712 2.877 1.00 85.00 107 ASN A N 1
ATOM 841 C CA . ASN A 1 107 ? 11.074 2.946 4.319 1.00 85.00 107 ASN A CA 1
ATOM 842 C C . ASN A 1 107 ? 10.229 4.147 4.789 1.00 85.00 107 ASN A C 1
ATOM 844 O O . ASN A 1 107 ? 9.423 4.030 5.710 1.00 85.00 107 ASN A O 1
ATOM 848 N N . GLY A 1 108 ? 10.300 5.279 4.081 1.00 84.94 108 GLY A N 1
ATOM 849 C CA . GLY A 1 108 ? 9.522 6.475 4.427 1.00 84.94 108 GLY A CA 1
ATOM 850 C C . GLY A 1 108 ? 8.003 6.341 4.235 1.00 84.94 108 GLY A C 1
ATOM 851 O O . GLY A 1 108 ? 7.240 7.067 4.875 1.00 84.94 108 GLY A O 1
ATOM 852 N N . LYS A 1 109 ? 7.537 5.441 3.360 1.00 87.06 109 LYS A N 1
ATOM 853 C CA . LYS A 1 109 ? 6.101 5.180 3.130 1.00 87.06 109 LYS A CA 1
ATOM 854 C C . LYS A 1 109 ? 5.579 4.111 4.084 1.00 87.06 109 LYS A C 1
ATOM 856 O O . LYS A 1 109 ? 4.522 4.279 4.685 1.00 87.06 109 LYS A O 1
ATOM 861 N N . VAL A 1 110 ? 6.348 3.039 4.256 1.00 87.75 110 VAL A N 1
ATOM 862 C CA . VAL A 1 110 ? 6.039 1.950 5.182 1.00 87.75 110 VAL A CA 1
ATOM 863 C C . VAL A 1 110 ? 6.030 2.455 6.622 1.00 87.75 110 VAL A C 1
ATOM 865 O O . VAL A 1 110 ? 5.109 2.119 7.361 1.00 87.75 110 VAL A O 1
ATOM 868 N N . GLY A 1 111 ? 6.973 3.323 7.003 1.00 87.25 111 GLY A N 1
ATOM 869 C CA . GLY A 1 111 ? 6.989 3.967 8.319 1.00 87.25 111 GLY A CA 1
ATOM 870 C C . GLY A 1 111 ? 5.680 4.698 8.623 1.00 87.25 111 GLY A C 1
ATOM 871 O O . GLY A 1 111 ? 5.062 4.439 9.651 1.00 87.25 111 GLY A O 1
ATOM 872 N N . ARG A 1 112 ? 5.174 5.490 7.668 1.00 88.38 112 ARG A N 1
ATOM 873 C CA . ARG A 1 112 ? 3.880 6.179 7.802 1.00 88.38 112 ARG A CA 1
ATOM 874 C C . ARG A 1 112 ? 2.702 5.216 7.951 1.00 88.38 112 ARG A C 1
ATOM 876 O O . ARG A 1 112 ? 1.795 5.478 8.735 1.00 88.38 112 ARG A O 1
ATOM 883 N N . ILE A 1 113 ? 2.707 4.088 7.238 1.00 88.19 113 ILE A N 1
ATOM 884 C CA . ILE A 1 113 ? 1.674 3.055 7.411 1.00 88.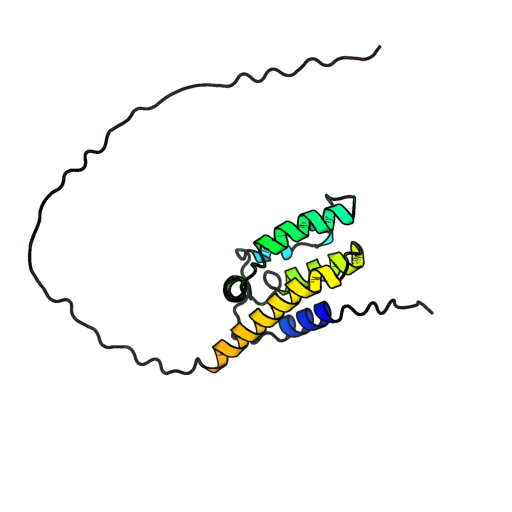19 113 ILE A CA 1
ATOM 885 C C . ILE A 1 113 ? 1.749 2.457 8.821 1.00 88.19 113 ILE A C 1
ATOM 887 O O . ILE A 1 113 ? 0.716 2.299 9.467 1.00 88.19 113 ILE A O 1
ATOM 891 N N . ILE A 1 114 ? 2.950 2.150 9.322 1.00 88.38 114 ILE A N 1
ATOM 892 C CA . ILE A 1 114 ? 3.144 1.610 10.676 1.00 88.38 114 ILE A CA 1
ATOM 893 C C . ILE A 1 114 ? 2.648 2.605 11.735 1.00 88.38 114 ILE A C 1
ATOM 895 O O . ILE A 1 114 ? 1.942 2.205 12.660 1.00 88.38 114 ILE A O 1
ATOM 899 N N . GLU A 1 115 ? 2.959 3.893 11.587 1.00 88.69 115 GLU A N 1
ATOM 900 C CA . GLU A 1 115 ? 2.466 4.956 12.474 1.00 88.69 115 GLU A CA 1
ATOM 901 C C . GLU A 1 115 ? 0.938 5.096 12.431 1.00 88.69 115 GLU A C 1
ATOM 903 O O . GLU A 1 115 ? 0.289 5.293 13.463 1.00 88.69 115 GLU A O 1
ATOM 908 N N . ALA A 1 116 ? 0.339 4.944 11.250 1.00 88.31 116 ALA A N 1
ATOM 909 C CA . ALA A 1 116 ? -1.108 4.951 11.099 1.00 88.31 116 ALA A CA 1
ATOM 910 C C . ALA A 1 116 ? -1.755 3.724 11.767 1.00 88.31 116 ALA A C 1
ATOM 912 O O . ALA A 1 116 ? -2.772 3.871 12.447 1.00 88.31 116 ALA A O 1
ATOM 913 N N . ILE A 1 117 ? -1.147 2.533 11.659 1.00 87.44 117 ILE A N 1
ATOM 914 C CA . ILE A 1 117 ? -1.599 1.323 12.373 1.00 87.44 117 ILE A CA 1
ATOM 915 C C . ILE A 1 117 ? -1.573 1.567 13.880 1.00 87.44 117 ILE A C 1
ATOM 917 O O . ILE A 1 117 ? -2.556 1.292 14.566 1.00 87.44 117 ILE A O 1
ATOM 921 N N . ASP A 1 118 ? -0.470 2.111 14.392 1.00 87.38 118 ASP A N 1
ATOM 922 C CA . ASP A 1 118 ? -0.317 2.414 15.814 1.00 87.38 118 ASP A CA 1
ATOM 923 C C . ASP A 1 118 ? -1.372 3.422 16.300 1.00 87.38 118 ASP A C 1
ATOM 925 O O . ASP A 1 118 ? -1.983 3.230 17.352 1.00 87.38 118 ASP A O 1
ATOM 929 N N . SER A 1 119 ? -1.666 4.439 15.486 1.00 86.00 119 SER A N 1
ATOM 930 C CA . SER A 1 119 ? -2.701 5.438 15.771 1.00 86.00 119 SER A CA 1
ATOM 931 C C . SER A 1 119 ? -4.101 4.821 15.863 1.00 86.00 119 SER A C 1
ATOM 933 O O . SER A 1 119 ? -4.840 5.118 16.803 1.00 86.00 119 SER A O 1
ATOM 935 N N . VAL A 1 120 ? -4.462 3.930 14.932 1.00 83.75 120 VAL A N 1
ATOM 936 C CA . VAL A 1 120 ? -5.762 3.234 14.948 1.00 83.75 120 VAL A CA 1
ATOM 937 C C . VAL A 1 120 ? -5.862 2.269 16.131 1.00 83.75 120 VAL A C 1
ATOM 939 O O . VAL A 1 120 ? -6.904 2.209 16.783 1.00 83.75 120 VAL A O 1
ATOM 942 N N . CYS A 1 121 ? -4.783 1.556 16.459 1.00 80.56 121 CYS A N 1
ATOM 943 C CA . CYS A 1 121 ? -4.746 0.670 17.622 1.00 80.56 121 CYS A CA 1
ATOM 944 C C . CYS A 1 121 ? -4.885 1.443 18.946 1.00 80.56 121 CYS A C 1
ATOM 946 O O . CYS A 1 121 ? -5.610 0.997 19.831 1.00 80.56 121 CYS A O 1
ATOM 948 N N . LYS A 1 122 ? -4.253 2.618 19.077 1.00 78.19 122 LYS A N 1
ATOM 949 C CA . LYS A 1 122 ? -4.349 3.468 20.279 1.00 78.19 122 LYS A CA 1
ATOM 950 C C . LYS A 1 122 ? -5.739 4.064 20.491 1.00 78.19 122 LYS A C 1
ATOM 952 O O . LYS A 1 122 ? -6.204 4.137 21.623 1.00 78.19 122 LYS A O 1
ATOM 957 N N . GLN A 1 123 ? -6.423 4.473 19.423 1.00 65.81 123 GLN A N 1
ATOM 958 C CA . GLN A 1 123 ? -7.769 5.055 19.522 1.00 65.81 123 GLN A CA 1
ATOM 959 C C . GLN A 1 123 ? -8.827 4.064 20.030 1.00 65.81 123 GLN A C 1
ATOM 961 O O . GLN A 1 123 ? -9.871 4.485 20.521 1.00 65.81 123 GLN A O 1
ATOM 966 N N . GLN A 1 124 ? -8.566 2.760 19.940 1.00 60.47 124 GLN A N 1
ATOM 967 C CA . GLN A 1 124 ? -9.504 1.727 20.379 1.00 60.47 124 GLN A CA 1
ATOM 968 C C . GLN A 1 124 ? -9.428 1.417 21.880 1.00 60.47 124 GLN A C 1
ATOM 970 O O . GLN A 1 124 ? -10.375 0.842 22.409 1.00 60.47 124 GLN A O 1
ATOM 975 N N . ASP A 1 125 ? -8.366 1.835 22.574 1.00 53.28 125 ASP A N 1
ATOM 976 C CA . ASP A 1 125 ? -8.213 1.637 24.025 1.00 53.28 125 ASP A CA 1
ATOM 977 C C . ASP A 1 125 ? -9.053 2.635 24.851 1.00 53.28 125 ASP A C 1
ATOM 979 O O . ASP A 1 125 ? -9.393 2.384 26.000 1.00 53.28 125 ASP A O 1
ATOM 983 N N . VAL A 1 126 ? -9.478 3.751 24.245 1.00 54.44 126 VAL A N 1
ATOM 984 C CA . VAL A 1 126 ? -10.228 4.833 24.924 1.00 54.44 126 VAL A CA 1
ATOM 985 C C . VAL A 1 126 ? -11.747 4.752 24.656 1.00 54.44 126 VAL A C 1
ATOM 987 O O . VAL A 1 126 ? -12.508 5.657 24.987 1.00 54.44 126 VAL A O 1
ATOM 990 N N . GLY A 1 127 ? -12.210 3.664 24.031 1.00 50.28 127 GLY A N 1
ATOM 991 C CA . GLY A 1 127 ? -13.566 3.516 23.488 1.00 50.28 127 GLY A CA 1
ATOM 992 C C . GLY A 1 127 ? -14.626 2.894 24.404 1.00 50.28 127 GLY A C 1
ATOM 993 O O . GLY A 1 127 ? -15.730 2.653 23.922 1.00 50.28 127 GLY A O 1
ATOM 994 N N . ASP A 1 128 ? -14.340 2.647 25.687 1.00 41.88 128 ASP A N 1
ATOM 995 C CA . ASP A 1 128 ? -15.356 2.283 26.694 1.00 41.88 128 ASP A CA 1
ATOM 996 C C . ASP A 1 128 ? -15.812 3.537 27.464 1.00 41.88 128 ASP A C 1
ATOM 998 O O . ASP A 1 128 ? -15.685 3.658 28.678 1.00 41.88 128 ASP A O 1
ATOM 1002 N N . VAL A 1 129 ? -16.315 4.539 26.737 1.00 47.53 129 VAL A N 1
ATOM 1003 C CA . VAL A 1 129 ? -17.157 5.583 27.333 1.00 47.53 129 VAL A CA 1
ATOM 1004 C C . VAL A 1 129 ? -18.593 5.250 26.969 1.00 47.53 129 VAL A C 1
ATOM 1006 O O . VAL A 1 129 ? -19.066 5.522 25.869 1.00 47.53 129 VAL A O 1
ATOM 1009 N N . SER A 1 130 ? -19.234 4.573 27.922 1.00 46.03 130 SER A N 1
ATOM 1010 C CA . SER A 1 130 ? -20.656 4.610 28.255 1.00 46.03 130 SER A CA 1
ATOM 1011 C C . SER A 1 130 ? -21.571 5.218 27.184 1.00 46.03 130 SER A C 1
ATOM 1013 O O . SER A 1 130 ? -21.649 6.436 27.009 1.00 46.03 130 SER A O 1
ATOM 1015 N N . LYS A 1 131 ? -22.334 4.352 26.509 1.00 43.31 131 LYS A N 1
ATOM 1016 C CA . LYS A 1 131 ? -23.562 4.736 25.805 1.00 43.31 131 LYS A CA 1
ATOM 1017 C C . LYS A 1 131 ? -24.595 5.210 26.833 1.00 43.31 131 LYS A C 1
ATOM 1019 O O . LYS A 1 131 ? -25.488 4.450 27.193 1.00 43.31 131 LYS A O 1
ATOM 1024 N N . ASP A 1 132 ? -24.489 6.454 27.278 1.00 43.06 132 ASP A N 1
ATOM 1025 C CA . ASP A 1 132 ? -25.645 7.177 27.799 1.00 43.06 132 ASP A CA 1
ATOM 1026 C C . ASP A 1 132 ? -26.315 7.889 26.608 1.00 43.06 132 ASP A C 1
ATOM 1028 O O . ASP A 1 132 ? -25.653 8.666 25.909 1.00 43.06 132 ASP A O 1
ATOM 1032 N N . PRO A 1 133 ? -27.576 7.574 26.266 1.00 54.59 133 PRO A N 1
ATOM 1033 C CA . PRO A 1 133 ? -28.275 8.277 25.201 1.00 54.59 133 PRO A CA 1
ATOM 1034 C C . PRO A 1 133 ? -28.626 9.700 25.672 1.00 54.59 133 PRO A C 1
ATOM 1036 O O . PRO A 1 133 ? -29.337 9.841 26.667 1.00 54.59 133 PRO A O 1
ATOM 1039 N N . PRO A 1 134 ? -28.220 10.773 24.966 1.00 57.88 134 PRO A N 1
ATOM 1040 C CA . PRO A 1 134 ? -28.707 12.101 25.303 1.00 57.88 134 PRO A CA 1
ATOM 1041 C C . PRO A 1 134 ? -30.230 12.193 25.074 1.00 57.88 134 PRO A C 1
ATOM 1043 O O . PRO A 1 134 ? -30.769 11.574 24.148 1.00 57.88 134 PRO A O 1
ATOM 1046 N N . PRO A 1 135 ? -30.944 12.956 25.919 1.00 49.16 135 PRO A N 1
ATOM 1047 C CA . PRO A 1 135 ? -32.397 12.974 25.967 1.00 49.16 135 PRO A CA 1
ATOM 1048 C C . PRO A 1 135 ? -33.005 13.648 24.735 1.00 49.16 135 PRO A C 1
ATOM 1050 O O . PRO A 1 135 ? -32.528 14.672 24.248 1.00 49.16 135 PRO A O 1
ATOM 1053 N N . VAL A 1 136 ? -34.122 13.073 24.291 1.00 56.41 136 VAL A N 1
ATOM 1054 C CA . VAL A 1 136 ? -35.086 13.616 23.328 1.00 56.41 136 VAL A CA 1
ATOM 1055 C C . VAL A 1 136 ? -35.324 15.109 23.582 1.00 56.41 136 VAL A C 1
ATOM 1057 O O . VAL A 1 136 ? -36.032 15.484 24.518 1.00 56.41 136 VAL A O 1
ATOM 1060 N N . GLN A 1 137 ? -34.776 15.971 22.725 1.00 48.81 137 GLN A N 1
ATOM 1061 C CA . GLN A 1 137 ? -35.219 17.358 22.626 1.00 48.81 137 GLN A CA 1
ATOM 1062 C C . GLN A 1 137 ? -36.376 17.432 21.629 1.00 48.81 137 GLN A C 1
ATOM 1064 O O . GLN A 1 137 ? -36.233 17.140 20.442 1.00 48.81 137 GLN A O 1
ATOM 1069 N N . LYS A 1 138 ? -37.549 17.784 22.161 1.00 52.72 138 LYS A N 1
ATOM 1070 C CA . LYS A 1 138 ? -38.762 18.104 21.406 1.00 52.72 138 LYS A CA 1
ATOM 1071 C C . LYS A 1 138 ? -38.498 19.300 20.474 1.00 52.72 138 LYS A C 1
ATOM 1073 O O . LYS A 1 138 ? -37.841 20.246 20.911 1.00 52.72 138 LYS A O 1
ATOM 1078 N N . PRO A 1 139 ? -39.040 19.309 19.246 1.00 53.00 139 PRO A N 1
ATOM 1079 C CA . PRO A 1 139 ? -39.020 20.500 18.407 1.00 53.00 139 PRO A CA 1
ATOM 1080 C C . PRO A 1 139 ? -39.941 21.577 19.010 1.00 53.00 139 PRO A C 1
ATOM 1082 O O . PRO A 1 139 ? -41.054 21.244 19.421 1.00 53.00 139 PRO A O 1
ATOM 1085 N N . PRO A 1 140 ? -39.520 22.851 19.084 1.00 55.12 140 PRO A N 1
ATOM 1086 C CA . PRO A 1 140 ? -40.446 23.944 19.322 1.00 55.12 140 PRO A CA 1
ATOM 1087 C C . PRO A 1 140 ? -41.194 24.286 18.026 1.00 55.12 140 PRO A C 1
ATOM 1089 O O . PRO A 1 140 ? -40.592 24.563 16.988 1.00 55.12 140 PRO A O 1
ATOM 1092 N N . ASP A 1 141 ? -42.520 24.246 18.118 1.00 55.03 141 ASP A N 1
ATOM 1093 C CA . ASP A 1 141 ? -43.461 24.844 17.178 1.00 55.03 141 ASP A CA 1
ATOM 1094 C C . ASP A 1 141 ? -43.174 26.337 16.931 1.00 55.03 141 ASP A C 1
ATOM 1096 O O . ASP A 1 141 ? -42.902 27.077 17.877 1.00 55.03 141 ASP A O 1
ATOM 1100 N N . ASN A 1 142 ? -43.425 26.773 15.684 1.00 51.31 142 ASN A N 1
ATOM 1101 C CA . ASN A 1 142 ? -43.732 28.153 15.260 1.00 51.31 142 ASN A CA 1
ATOM 1102 C C . ASN A 1 142 ? -42.559 29.171 15.338 1.00 51.31 142 ASN A C 1
ATOM 1104 O O . ASN A 1 142 ? -41.870 29.282 16.337 1.00 51.31 142 ASN A O 1
ATOM 1108 N N . VAL A 1 143 ? -42.247 30.002 14.334 1.00 51.62 143 VAL A N 1
ATOM 1109 C CA . VAL A 1 143 ? -43.117 30.951 13.621 1.00 51.62 143 VAL A CA 1
ATOM 1110 C C . VAL A 1 143 ? -42.470 31.363 12.282 1.00 51.62 143 VAL A C 1
ATOM 1112 O O . VAL A 1 143 ? -41.316 31.775 12.236 1.00 51.62 143 VAL A O 1
ATOM 1115 N N . LEU A 1 144 ? -43.267 31.265 11.214 1.00 53.81 144 LEU A N 1
ATOM 1116 C CA . LEU A 1 144 ? -43.425 32.191 10.081 1.00 53.81 144 LEU A CA 1
ATOM 1117 C C . LEU A 1 144 ? -42.339 33.273 9.849 1.00 53.81 144 LEU A C 1
ATOM 1119 O O . LEU A 1 144 ? -42.255 34.235 10.608 1.00 53.81 144 LEU A O 1
ATOM 1123 N N . SER A 1 145 ? -41.648 33.212 8.703 1.00 48.69 145 SER A N 1
ATOM 1124 C CA . SER A 1 145 ? -41.514 34.347 7.762 1.00 48.69 145 SER A CA 1
ATOM 1125 C C . SER A 1 145 ? -40.843 33.921 6.451 1.00 48.69 145 SER A C 1
ATOM 1127 O O . SER A 1 145 ? -39.656 33.612 6.395 1.00 48.69 145 SER A O 1
ATOM 1129 N N . GLU A 1 146 ? -41.653 33.934 5.394 1.00 57.78 146 GLU A N 1
ATOM 1130 C CA . GLU A 1 146 ? -41.263 34.090 3.989 1.00 57.78 146 GLU A CA 1
ATOM 1131 C C . GLU A 1 146 ? -40.434 35.384 3.800 1.00 57.78 146 GLU A C 1
ATOM 1133 O O . GLU A 1 146 ? -40.641 36.350 4.538 1.00 57.78 146 GLU A O 1
ATOM 1138 N N . PRO A 1 147 ? -39.528 35.456 2.805 1.00 52.78 147 PRO A N 1
ATOM 1139 C CA . PRO A 1 147 ? -40.009 35.885 1.495 1.00 52.78 147 PRO A CA 1
ATOM 1140 C C . PRO A 1 147 ? -39.399 35.140 0.303 1.00 52.78 147 PRO A C 1
ATOM 1142 O O . PRO A 1 147 ? -38.218 34.798 0.242 1.00 52.78 147 PRO A O 1
ATOM 1145 N N . ALA A 1 148 ? -40.264 34.963 -0.692 1.00 53.94 148 ALA A N 1
ATOM 1146 C CA . ALA A 1 148 ? -39.981 34.453 -2.016 1.00 53.94 148 ALA A CA 1
ATOM 1147 C C . ALA A 1 148 ? -38.857 35.219 -2.739 1.00 53.94 148 ALA A C 1
ATOM 1149 O O . ALA A 1 148 ? -38.989 36.402 -3.053 1.00 53.94 148 ALA A O 1
ATOM 1150 N N . LEU A 1 149 ? -37.818 34.492 -3.154 1.00 47.91 149 LEU A N 1
ATOM 1151 C CA . LEU A 1 149 ? -36.994 34.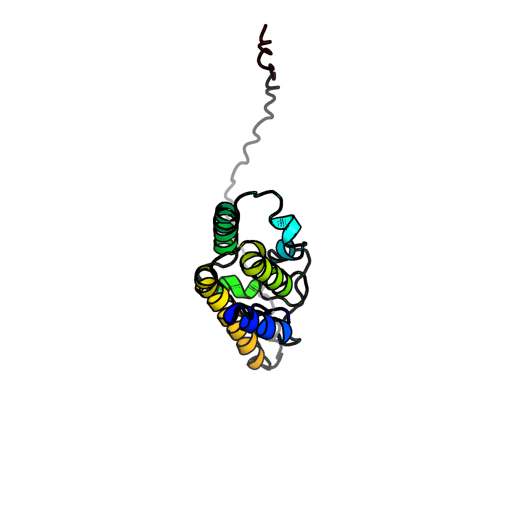867 -4.299 1.00 47.91 149 LEU A CA 1
ATOM 1152 C C . LEU A 1 149 ? -37.100 33.780 -5.367 1.00 47.91 149 LEU A C 1
ATOM 1154 O O . LEU A 1 149 ? -36.487 32.718 -5.300 1.00 47.91 149 LEU A O 1
ATOM 1158 N N . LYS A 1 150 ? -37.937 34.083 -6.366 1.00 53.72 150 LYS A N 1
ATOM 1159 C CA . LYS A 1 150 ? -38.018 33.397 -7.656 1.00 53.72 150 LYS A CA 1
ATOM 1160 C C . LYS A 1 150 ? -36.632 33.378 -8.300 1.00 53.72 150 LYS A C 1
ATOM 1162 O O . LYS A 1 150 ? -36.175 34.412 -8.779 1.00 53.72 150 LYS A O 1
ATOM 1167 N N . ILE A 1 151 ? -36.018 32.205 -8.402 1.00 52.84 151 ILE A N 1
ATOM 1168 C CA . ILE A 1 151 ? -34.941 31.972 -9.366 1.00 52.84 151 ILE A CA 1
ATOM 1169 C C . ILE A 1 151 ? -35.527 31.137 -10.501 1.00 52.84 151 ILE A C 1
ATOM 1171 O O . ILE A 1 151 ? -35.934 29.990 -10.332 1.00 52.84 151 ILE A O 1
ATOM 1175 N N . GLN A 1 152 ? -35.646 31.799 -11.651 1.00 49.16 152 GLN A N 1
ATOM 1176 C CA . GLN A 1 152 ? -36.088 31.244 -12.922 1.00 49.16 152 GLN A CA 1
ATOM 1177 C C . GLN A 1 152 ? -35.127 30.146 -13.380 1.00 49.16 152 GLN A C 1
ATOM 1179 O O . GLN A 1 152 ? -33.919 30.354 -13.452 1.00 49.16 152 GLN A O 1
ATOM 1184 N N . ILE A 1 153 ? -35.689 28.995 -13.740 1.00 57.75 153 ILE A N 1
ATOM 1185 C CA . ILE A 1 153 ? -35.002 27.928 -14.464 1.00 57.75 153 ILE A CA 1
ATOM 1186 C C . ILE A 1 153 ? -35.045 28.289 -15.956 1.00 57.75 153 ILE A C 1
ATOM 1188 O O . ILE A 1 153 ? -36.145 28.353 -16.516 1.00 57.75 153 ILE A O 1
ATOM 1192 N N . PRO A 1 154 ? -33.911 28.497 -16.647 1.00 57.19 154 PRO A N 1
ATOM 1193 C CA . PRO A 1 154 ? -33.915 28.528 -18.098 1.00 57.19 154 PRO A CA 1
ATOM 1194 C C . PRO A 1 154 ? -34.001 27.101 -18.651 1.00 57.19 154 PRO A C 1
ATOM 1196 O O . PRO A 1 154 ? -33.068 26.303 -18.567 1.00 57.19 154 PRO A O 1
ATOM 1199 N N . VAL A 1 155 ? -35.150 26.804 -19.260 1.00 52.91 155 VAL A N 1
ATOM 1200 C CA . VAL A 1 155 ? -35.329 25.698 -20.201 1.00 52.91 155 VAL A CA 1
ATOM 1201 C C . VAL A 1 155 ? -34.449 25.957 -21.433 1.00 52.91 155 VAL A C 1
ATOM 1203 O O . VAL A 1 155 ? -34.652 26.907 -22.187 1.00 52.91 155 VAL A O 1
ATOM 1206 N N . GLY A 1 156 ? -33.422 25.129 -21.616 1.00 45.44 156 GLY A N 1
ATOM 1207 C CA . GLY A 1 156 ? -32.382 25.323 -22.626 1.00 45.44 156 GLY A CA 1
ATOM 1208 C C . GLY A 1 156 ? -32.092 24.053 -23.417 1.00 45.44 156 GLY A C 1
ATOM 1209 O O . GLY A 1 156 ? -31.139 23.351 -23.125 1.00 45.44 156 GLY A O 1
ATOM 1210 N N . LYS A 1 157 ? -32.960 23.788 -24.397 1.00 51.66 157 LYS A N 1
ATOM 1211 C CA . LYS A 1 157 ? -32.743 23.162 -25.718 1.00 51.66 157 LYS A CA 1
ATOM 1212 C C . LYS A 1 157 ? -31.690 22.049 -25.894 1.00 51.66 157 LYS A C 1
ATOM 1214 O O . LYS A 1 157 ? -30.488 22.234 -25.759 1.00 51.66 157 LYS A O 1
ATOM 1219 N N . ALA A 1 158 ? -32.201 20.947 -26.446 1.00 50.12 158 ALA A N 1
ATOM 1220 C CA . ALA A 1 158 ? -31.479 19.945 -27.219 1.00 50.12 158 ALA A CA 1
ATOM 1221 C C . ALA A 1 158 ? -30.511 20.559 -28.247 1.00 50.12 158 ALA A C 1
ATOM 1223 O O . ALA A 1 158 ? -30.893 21.455 -29.002 1.00 50.12 158 ALA A O 1
ATOM 1224 N N . SER A 1 159 ? -29.311 19.984 -28.349 1.00 54.56 159 SER A N 1
ATOM 1225 C CA . SER A 1 159 ? -28.423 20.184 -29.492 1.00 54.56 159 SER A CA 1
ATOM 1226 C C . SER A 1 159 ? -27.909 18.835 -30.000 1.00 54.56 159 SER A C 1
ATOM 1228 O O . SER A 1 159 ? -27.206 18.101 -29.310 1.00 54.56 159 SER A O 1
ATOM 1230 N N . LYS A 1 160 ? -28.343 18.503 -31.220 1.00 52.81 160 LYS A N 1
ATOM 1231 C CA . LYS A 1 160 ? -27.787 17.478 -32.110 1.00 52.81 160 LYS A CA 1
ATOM 1232 C C . LYS A 1 160 ? -26.472 18.003 -32.696 1.00 52.81 160 LYS A C 1
ATOM 1234 O O . LYS A 1 160 ? -26.447 19.127 -33.181 1.00 52.81 160 LYS A O 1
ATOM 1239 N N . GLY A 1 161 ? -25.460 17.146 -32.801 1.00 42.41 161 GLY A N 1
ATOM 1240 C CA . GLY A 1 161 ? -24.277 17.361 -33.647 1.00 42.41 161 GLY A CA 1
ATOM 1241 C C . GLY A 1 161 ? -23.017 16.822 -32.969 1.00 42.41 161 GLY A C 1
ATOM 1242 O O . GLY A 1 161 ? -22.797 17.099 -31.805 1.00 42.41 161 GLY A O 1
ATOM 1243 N N . GLY A 1 162 ? -22.160 16.013 -33.577 1.00 45.56 162 GLY A N 1
ATOM 1244 C CA . GLY A 1 162 ? -22.126 15.474 -34.925 1.00 45.56 162 GLY A CA 1
ATOM 1245 C C . GLY A 1 162 ? -21.249 14.222 -34.920 1.00 45.56 162 GLY A C 1
ATOM 1246 O O . GLY A 1 162 ? -20.349 14.070 -34.096 1.00 45.56 162 GLY A O 1
ATOM 1247 N N . ARG A 1 163 ? -21.550 13.295 -35.829 1.00 47.31 163 ARG A N 1
ATOM 1248 C CA . ARG A 1 163 ? -20.720 12.121 -36.090 1.00 47.31 163 ARG A CA 1
ATOM 1249 C C . ARG A 1 163 ? -19.398 12.597 -36.689 1.00 47.31 163 ARG A C 1
ATOM 1251 O O . ARG A 1 163 ? -19.367 13.008 -37.845 1.00 47.31 163 ARG A O 1
ATOM 1258 N N . GLY A 1 164 ? -18.334 12.555 -35.892 1.00 47.81 164 GLY A N 1
ATOM 1259 C CA . GLY A 1 164 ? -16.968 12.650 -36.387 1.00 47.81 164 GLY A CA 1
ATOM 1260 C C . GLY A 1 164 ? -16.696 11.459 -37.299 1.00 47.81 164 GLY A C 1
ATOM 1261 O O . GLY A 1 164 ? -16.649 10.318 -36.848 1.00 47.81 164 GLY A O 1
ATOM 1262 N N . SER A 1 165 ? -16.598 11.741 -38.594 1.00 59.81 165 SER A N 1
ATOM 1263 C CA . SER A 1 165 ? -16.159 10.812 -39.628 1.00 59.81 165 SER A CA 1
ATOM 1264 C C . SER A 1 165 ? -14.700 10.436 -39.362 1.00 59.81 165 SER A C 1
ATOM 1266 O O . SER A 1 165 ? -13.810 11.274 -39.494 1.00 59.81 165 SER A O 1
ATOM 1268 N N . TRP A 1 166 ? -14.462 9.195 -38.945 1.00 57.66 166 TRP A N 1
ATOM 1269 C CA . TRP A 1 166 ? -13.125 8.613 -38.893 1.00 57.66 166 TRP A CA 1
ATOM 1270 C C . TRP A 1 166 ? -12.688 8.263 -40.320 1.00 57.66 166 TRP A C 1
ATOM 1272 O O . TRP A 1 166 ? -13.335 7.456 -40.985 1.00 57.66 166 TRP A O 1
ATOM 1282 N N . LYS A 1 167 ? -11.589 8.863 -40.787 1.00 64.62 167 LYS A N 1
ATOM 1283 C CA . LYS A 1 167 ? -10.858 8.409 -41.975 1.00 64.62 167 LYS A CA 1
ATOM 1284 C C . LYS A 1 167 ? -9.586 7.685 -41.518 1.00 64.62 167 LYS A C 1
ATOM 1286 O O . LYS A 1 167 ? -8.824 8.289 -40.764 1.00 64.62 167 LYS A O 1
ATOM 1291 N N . PRO A 1 168 ? -9.337 6.435 -41.940 1.00 65.56 168 PRO A N 1
ATOM 1292 C CA . PRO A 1 168 ? -8.052 5.789 -41.702 1.00 65.56 168 PRO A CA 1
ATOM 1293 C C . PRO A 1 168 ? -6.968 6.410 -42.605 1.00 65.56 168 PRO A C 1
ATOM 1295 O O . PRO A 1 168 ? -7.265 6.731 -43.759 1.00 65.56 168 PRO A O 1
ATOM 1298 N N . PRO A 1 169 ? -5.731 6.603 -42.113 1.00 60.69 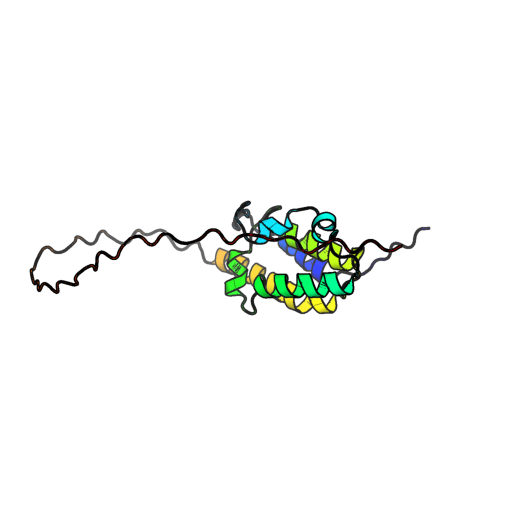169 PRO A N 1
ATOM 1299 C CA . PRO A 1 169 ? -4.603 6.970 -42.959 1.00 60.69 169 PRO A CA 1
ATOM 1300 C C . PRO A 1 169 ? -4.149 5.787 -43.828 1.00 60.69 169 PRO A C 1
ATOM 1302 O O . PRO A 1 169 ? -4.145 4.635 -43.391 1.00 60.69 169 PRO A O 1
ATOM 1305 N N . ASP A 1 170 ? -3.789 6.118 -45.066 1.00 60.06 170 ASP A N 1
ATOM 1306 C CA . ASP A 1 170 ? -3.329 5.226 -46.128 1.00 60.06 170 ASP A CA 1
ATOM 1307 C C . ASP A 1 170 ? -2.125 4.365 -45.714 1.00 60.06 170 ASP A C 1
ATOM 1309 O O . ASP A 1 170 ? -1.128 4.840 -45.166 1.00 60.06 170 ASP A O 1
ATOM 1313 N N . ILE A 1 171 ? -2.234 3.078 -46.035 1.00 56.62 171 ILE A N 1
AT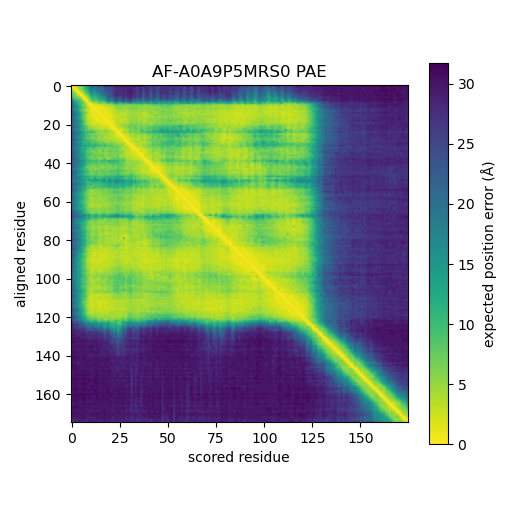OM 1314 C CA . ILE A 1 171 ? -1.197 2.059 -45.897 1.00 56.62 171 ILE A CA 1
ATOM 1315 C C . ILE A 1 171 ? -0.143 2.315 -46.979 1.00 56.62 171 ILE A C 1
ATOM 1317 O O . ILE A 1 171 ? -0.364 2.038 -48.157 1.00 56.62 171 ILE A O 1
ATOM 1321 N N . ILE A 1 172 ? 1.030 2.810 -46.586 1.00 59.50 172 ILE A N 1
ATOM 1322 C CA . ILE A 1 172 ? 2.204 2.833 -47.464 1.00 59.50 172 ILE A CA 1
ATOM 1323 C C . ILE A 1 172 ? 2.801 1.421 -47.473 1.00 59.50 172 ILE A C 1
ATOM 1325 O O . ILE A 1 172 ? 3.391 0.977 -46.491 1.00 59.50 172 ILE A O 1
ATOM 1329 N N . SER A 1 173 ? 2.627 0.714 -48.590 1.00 47.00 173 SER A N 1
ATOM 1330 C CA . SER A 1 173 ? 3.348 -0.528 -48.889 1.00 47.00 173 SER A CA 1
ATOM 1331 C C . SER A 1 173 ? 4.789 -0.210 -49.304 1.00 47.00 173 SER A C 1
ATOM 1333 O O . SER A 1 173 ? 4.972 0.596 -50.221 1.00 47.00 173 SER A O 1
ATOM 1335 N N . PRO A 1 174 ? 5.817 -0.836 -48.709 1.00 68.94 174 PRO A N 1
ATOM 1336 C CA . PRO A 1 174 ? 7.139 -0.872 -49.310 1.00 68.94 174 PRO A CA 1
ATOM 1337 C C . PRO A 1 174 ? 7.227 -1.977 -50.371 1.00 68.94 174 PRO A C 1
ATOM 1339 O O . PRO A 1 174 ? 6.522 -2.985 -50.323 1.00 68.94 174 PRO A O 1
ATOM 1342 N N . LYS A 1 175 ? 8.072 -1.691 -51.354 1.00 60.22 175 LYS A N 1
ATOM 1343 C CA . LYS A 1 175 ? 8.247 -2.355 -52.644 1.00 60.22 175 LYS A CA 1
ATOM 1344 C C . LYS A 1 175 ? 9.385 -3.366 -52.602 1.00 60.22 175 LYS A C 1
ATOM 1346 O O . LYS A 1 175 ? 10.326 -3.125 -51.813 1.00 60.22 175 LYS A O 1
#

pLDDT: mean 72.96, std 16.05, range [37.28, 89.06]

Nearest PDB structures (foldseek):
  8qzp-assembly1_H  TM=1.418E-01  e=5.364E+00  Ananas comosus

Sequence (175 aa):
MPVVSNTSFSILKTLHEKVENLPRSVPEAKRTSPLAGYCCDPMELTKDISLDVDVWETWDQKLNVLISHSIPDICPFIGRGKYGLIGLVLFLEHLVRDRKVDEGLLNGKVGRIIEAIDSVCKQQDVGDVSKDPPPVQKPPDNVLSEPALKIQIPVGKASKGGRGSWKPPDIISPK

Foldseek 3Di:
DDDPPPPCLPLLVVLLVLQVPQDPPFAADDCPQPLVVLLDDLCVVCVVPDALVVSCVVVVVVLCVQQPPDLVSNLVQQHHDSSGVNSVSNNVCCSCPVSVDDSVSCNSSSVSNSVSSVVNVVVVVVPPDDPDDDDDDDDDDDDDDDDDDDDDDDPDDDDDDDDDDDDDDDDDDDD

Radius of gyration: 26.89 Å; Cα contacts (8 Å, |Δi|>4): 136; chains: 1; bounding box: 68×62×81 Å

Solvent-accessible surface area (backbone atoms only — not comparable to full-atom values): 11287 Å² total; per-residue (Å²): 135,83,84,76,80,78,72,77,55,61,67,59,51,50,46,48,52,53,60,74,65,51,60,88,86,50,55,68,35,44,82,86,36,88,41,24,78,38,48,52,62,52,65,74,76,43,66,91,48,91,47,52,68,59,44,50,58,60,45,50,54,54,46,50,71,63,53,45,99,44,48,79,73,35,42,83,62,63,20,35,56,58,22,8,50,53,13,47,47,55,37,52,50,40,39,40,71,76,44,64,44,64,63,77,76,44,46,72,55,53,50,47,51,50,55,19,51,51,52,57,58,57,61,61,76,71,63,86,68,76,92,71,80,80,78,89,77,79,82,81,79,86,79,93,80,86,82,90,78,90,77,83,79,82,89,75,79,90,80,90,83,77,86,79,80,85,76,83,83,83,83,82,80,87,132